Protein AF-A0A920L761-F1 (afdb_monomer)

Sequence (60 aa):
MPDIDIDFDDEGRGKVIDYVIEKYGSKQVAQIITYGKMAAKSSFRDTARVLDLSLSDADF

pLDDT: mean 90.05, std 5.43, range [67.69, 97.06]

Foldseek 3Di:
DDDDDDDDDPVCVVVVLVVCCVVVHVVVDDDDDDDDDCDPLNVQLVVCVVVVHDSVVSRD

Structure (mmCIF, N/CA/C/O backbone):
data_AF-A0A920L761-F1
#
_entry.id   AF-A0A920L761-F1
#
loop_
_atom_site.group_PDB
_atom_site.id
_atom_site.type_symbol
_atom_site.label_atom_id
_atom_site.label_alt_id
_atom_site.label_comp_id
_atom_site.label_asym_id
_atom_site.label_entity_id
_atom_site.label_seq_id
_atom_site.pdbx_PDB_ins_code
_atom_site.Cartn_x
_atom_site.Cartn_y
_atom_site.Cartn_z
_atom_site.occupancy
_atom_site.B_iso_or_equiv
_atom_site.auth_seq_id
_atom_site.auth_comp_id
_atom_site.auth_asym_id
_atom_site.auth_atom_id
_atom_site.pdbx_PDB_model_num
ATOM 1 N N . MET A 1 1 ? 4.318 16.549 18.097 1.00 76.56 1 MET A N 1
ATOM 2 C CA . MET A 1 1 ? 3.478 15.344 18.238 1.00 76.56 1 MET A CA 1
ATOM 3 C C . MET A 1 1 ? 4.394 14.153 18.027 1.00 76.56 1 MET A C 1
ATOM 5 O O . MET A 1 1 ? 5.081 14.176 17.013 1.00 76.56 1 MET A O 1
ATOM 9 N N . PRO A 1 2 ? 4.518 13.225 18.988 1.00 87.94 2 PRO A N 1
ATOM 10 C CA . PRO A 1 2 ? 5.294 12.005 18.785 1.00 87.94 2 PRO A CA 1
ATOM 11 C C . PRO A 1 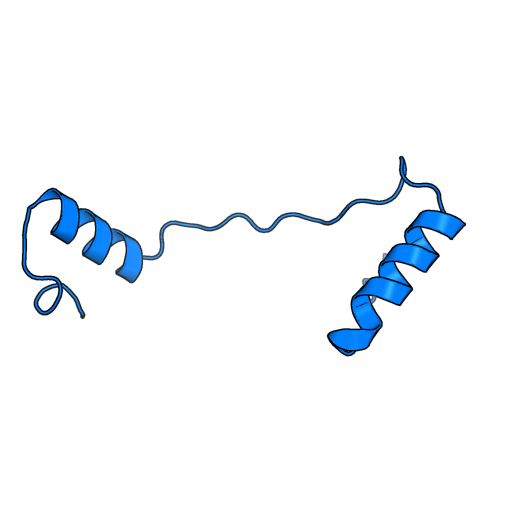2 ? 4.546 11.066 17.829 1.00 87.94 2 PRO A C 1
ATOM 13 O O . PRO A 1 2 ? 3.318 11.006 17.889 1.00 87.94 2 PRO A O 1
ATOM 16 N N . ASP A 1 3 ? 5.281 10.375 16.962 1.00 91.44 3 ASP A N 1
ATOM 17 C CA . ASP A 1 3 ? 4.755 9.321 16.090 1.00 91.44 3 ASP A CA 1
ATOM 18 C C . ASP A 1 3 ? 4.944 7.966 16.783 1.00 91.44 3 ASP A C 1
ATOM 20 O O . ASP A 1 3 ? 5.969 7.757 17.440 1.00 91.44 3 ASP A O 1
ATOM 24 N N . ILE A 1 4 ? 3.939 7.092 16.727 1.00 88.44 4 ILE A N 1
ATOM 25 C CA . ILE A 1 4 ? 3.954 5.791 17.411 1.00 88.44 4 ILE A CA 1
ATOM 26 C C . ILE A 1 4 ? 3.640 4.706 16.389 1.00 88.44 4 ILE A C 1
ATOM 28 O O . ILE A 1 4 ? 2.492 4.562 15.969 1.00 88.44 4 ILE A O 1
ATOM 32 N N . ASP A 1 5 ? 4.655 3.911 16.066 1.00 90.25 5 ASP A N 1
ATOM 33 C CA . ASP A 1 5 ? 4.540 2.738 15.207 1.00 90.25 5 ASP A CA 1
ATOM 34 C C . ASP A 1 5 ? 4.281 1.480 16.046 1.00 90.25 5 ASP A C 1
ATOM 36 O O . ASP A 1 5 ? 4.901 1.272 17.092 1.00 90.25 5 ASP A O 1
ATOM 40 N N . ILE A 1 6 ? 3.347 0.637 15.598 1.00 88.19 6 ILE A N 1
ATOM 41 C CA . ILE A 1 6 ? 3.024 -0.643 16.240 1.00 88.19 6 ILE A CA 1
ATOM 42 C C . ILE A 1 6 ? 3.050 -1.744 15.181 1.00 88.19 6 ILE A C 1
ATOM 44 O O . ILE A 1 6 ? 2.297 -1.687 14.206 1.00 88.19 6 ILE A O 1
ATOM 48 N N . ASP A 1 7 ? 3.870 -2.766 15.415 1.00 88.44 7 ASP A N 1
ATOM 49 C CA . ASP A 1 7 ? 3.921 -3.973 14.596 1.00 88.44 7 ASP A CA 1
ATOM 50 C C . ASP A 1 7 ? 2.843 -4.974 15.038 1.00 88.44 7 ASP A C 1
ATOM 52 O O . ASP A 1 7 ? 2.700 -5.288 16.223 1.00 88.44 7 ASP A O 1
ATOM 56 N N . PHE A 1 8 ? 2.091 -5.507 14.075 1.00 85.19 8 PHE A N 1
ATOM 57 C CA . PHE A 1 8 ? 1.127 -6.586 14.287 1.00 85.19 8 PHE A CA 1
ATOM 58 C C . PHE A 1 8 ? 1.494 -7.775 13.406 1.00 85.19 8 PHE A C 1
ATOM 60 O O . PHE A 1 8 ? 1.957 -7.587 12.285 1.00 85.19 8 PHE A O 1
ATOM 67 N N . ASP A 1 9 ? 1.227 -8.986 13.894 1.00 87.94 9 ASP A N 1
ATOM 68 C CA . ASP A 1 9 ? 1.276 -10.193 13.066 1.00 87.94 9 ASP A CA 1
ATOM 69 C C . ASP A 1 9 ? 0.231 -10.102 11.938 1.00 87.94 9 ASP A C 1
ATOM 71 O O . ASP A 1 9 ? -0.870 -9.576 12.149 1.00 87.94 9 ASP A O 1
ATOM 75 N N . ASP A 1 10 ? 0.554 -10.622 10.755 1.00 82.31 10 ASP A N 1
ATOM 76 C CA . ASP A 1 10 ? -0.275 -10.530 9.551 1.00 82.31 10 ASP A CA 1
ATOM 77 C C . ASP A 1 10 ? -1.674 -11.121 9.786 1.00 82.31 10 ASP A C 1
ATOM 79 O O . ASP A 1 10 ? -2.682 -10.515 9.410 1.00 82.31 10 ASP A O 1
ATOM 83 N N . GLU A 1 11 ? -1.757 -12.258 10.488 1.00 85.88 11 GLU A N 1
ATOM 84 C CA . GLU A 1 11 ? -3.032 -12.904 10.831 1.00 85.88 11 GLU A CA 1
ATOM 85 C C . GLU A 1 11 ? -3.862 -12.086 11.840 1.00 85.88 11 GLU A C 1
ATOM 87 O O . GLU A 1 11 ? -5.097 -12.130 11.843 1.00 85.88 11 GLU A O 1
ATOM 92 N N . GLY A 1 12 ? -3.194 -11.331 12.718 1.00 87.62 12 GLY A N 1
ATOM 93 C CA . GLY A 1 12 ? -3.817 -10.548 13.786 1.00 87.62 12 GLY A CA 1
ATOM 94 C C . GLY A 1 12 ? -4.206 -9.127 13.375 1.00 87.62 12 GLY A C 1
ATOM 95 O O . GLY A 1 12 ? -5.132 -8.553 13.956 1.00 87.62 12 GLY A O 1
ATOM 96 N N . ARG A 1 13 ? -3.541 -8.564 12.360 1.00 91.81 13 ARG A N 1
ATOM 97 C CA . ARG A 1 13 ? -3.669 -7.156 11.957 1.00 91.81 13 ARG A CA 1
ATOM 98 C C . ARG A 1 13 ? -5.099 -6.766 11.594 1.00 91.81 13 ARG A C 1
ATOM 100 O O . ARG A 1 13 ? -5.564 -5.702 11.996 1.00 91.81 13 ARG A O 1
ATOM 107 N N . GLY A 1 14 ? -5.813 -7.638 10.880 1.00 92.00 14 GLY A N 1
ATOM 108 C CA . GLY A 1 14 ? -7.206 -7.396 10.487 1.00 92.00 14 GLY A CA 1
ATOM 109 C C . GLY A 1 14 ? -8.124 -7.163 11.690 1.00 92.00 14 GLY A C 1
ATOM 110 O O . GLY A 1 14 ? -8.841 -6.169 11.730 1.00 92.00 14 GLY A O 1
ATOM 111 N N . LYS A 1 15 ? -8.008 -7.999 12.730 1.00 93.94 15 LYS A N 1
ATOM 112 C CA . LYS A 1 15 ? -8.838 -7.902 13.945 1.00 93.94 15 LYS A CA 1
ATOM 113 C C . LYS A 1 15 ? -8.627 -6.586 14.689 1.00 93.94 15 LYS A C 1
ATOM 115 O O . LYS A 1 15 ? -9.567 -6.029 15.250 1.00 93.94 15 LYS A O 1
ATOM 120 N N . VAL A 1 16 ? -7.391 -6.089 14.707 1.00 92.75 16 VAL A N 1
ATOM 121 C CA . VAL A 1 16 ? -7.067 -4.809 15.345 1.00 92.75 16 VAL A CA 1
ATOM 122 C C . VAL A 1 16 ? -7.651 -3.645 14.547 1.00 92.75 16 VAL A C 1
ATOM 124 O O . VAL A 1 16 ? -8.221 -2.731 15.140 1.00 92.75 16 VAL A O 1
ATOM 127 N N . ILE A 1 17 ? -7.559 -3.692 13.215 1.00 93.12 17 ILE A N 1
ATOM 128 C CA . ILE A 1 17 ? -8.181 -2.693 12.337 1.00 93.12 17 ILE A CA 1
ATOM 129 C C . ILE A 1 17 ? -9.698 -2.665 12.562 1.00 93.12 17 ILE A C 1
ATOM 131 O O . ILE A 1 17 ? -10.253 -1.589 12.779 1.00 93.12 17 ILE A O 1
ATOM 135 N N . ASP A 1 18 ? -10.348 -3.830 12.591 1.00 94.94 18 ASP A N 1
ATOM 136 C CA . ASP A 1 18 ? -11.791 -3.944 12.827 1.00 94.94 18 ASP A CA 1
ATOM 137 C C . ASP A 1 18 ? -12.192 -3.364 14.190 1.00 94.94 18 ASP A C 1
ATOM 139 O O . ASP A 1 18 ? -13.129 -2.570 14.276 1.00 94.94 18 ASP A O 1
ATOM 143 N N . TYR A 1 19 ? -11.428 -3.667 15.245 1.00 95.00 19 TYR A N 1
ATOM 144 C CA . TYR A 1 19 ? -11.636 -3.092 16.577 1.00 95.00 19 TYR A CA 1
ATOM 145 C C . TYR A 1 19 ? -11.547 -1.559 16.576 1.00 95.00 19 TYR A C 1
ATOM 147 O O . TYR A 1 19 ? -12.369 -0.882 17.195 1.00 95.00 19 TYR A O 1
ATOM 155 N N . VAL A 1 20 ? -10.560 -0.984 15.882 1.00 95.50 20 VAL A N 1
ATOM 156 C CA . VAL A 1 20 ? -10.398 0.475 15.781 1.00 95.50 20 VAL A CA 1
ATOM 157 C C . VAL A 1 20 ? -11.566 1.094 15.004 1.00 95.50 20 VAL A C 1
ATOM 159 O O . VAL A 1 20 ? -12.091 2.129 15.419 1.00 95.50 20 VAL A O 1
ATOM 162 N N . ILE A 1 21 ? -12.019 0.452 13.924 1.00 96.25 21 ILE A N 1
ATOM 163 C CA . ILE A 1 21 ? -13.189 0.887 13.147 1.00 96.25 21 ILE A CA 1
ATOM 164 C C . ILE A 1 21 ? -14.455 0.875 14.009 1.00 96.25 21 ILE A C 1
ATOM 166 O O . ILE A 1 21 ? -15.208 1.850 13.989 1.00 96.25 21 ILE A O 1
ATOM 170 N N . GLU A 1 22 ? -14.690 -0.191 14.775 1.00 96.69 22 GLU A N 1
ATOM 171 C CA . GLU A 1 22 ? -15.845 -0.298 15.672 1.00 96.69 22 GLU A CA 1
ATOM 172 C C . GLU A 1 22 ? -15.791 0.764 16.778 1.00 96.69 22 GLU A C 1
ATOM 174 O O . GLU A 1 22 ? -16.782 1.440 17.054 1.00 96.69 22 GLU A O 1
ATOM 179 N N . LYS A 1 23 ? -14.611 0.967 17.371 1.00 97.06 23 LYS A N 1
ATOM 180 C CA . LYS A 1 23 ? -14.415 1.882 18.499 1.00 97.06 23 LYS A CA 1
ATOM 181 C C . LYS A 1 23 ? -14.544 3.359 18.126 1.00 97.06 23 LYS A C 1
ATOM 183 O O . LYS A 1 23 ? -15.070 4.134 18.923 1.00 97.06 23 LYS A O 1
ATOM 188 N N . TYR A 1 24 ? -14.034 3.760 16.961 1.00 96.69 24 TYR A N 1
ATOM 189 C CA . TYR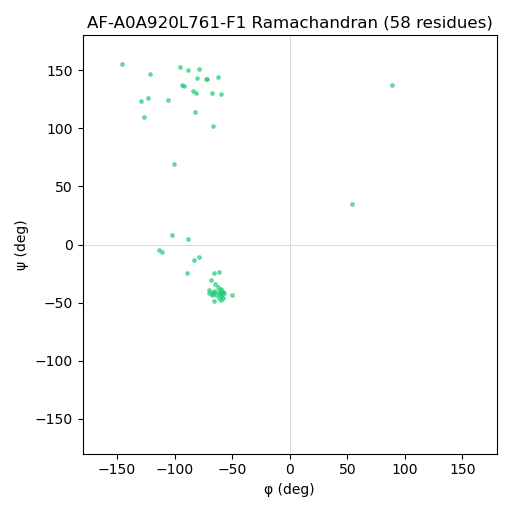 A 1 24 ? -13.953 5.172 16.555 1.00 96.69 24 TYR A CA 1
ATOM 190 C C . TYR A 1 24 ? -14.899 5.544 15.404 1.00 96.69 24 TYR A C 1
ATOM 192 O O . TYR A 1 24 ? -15.061 6.724 15.090 1.00 96.69 24 TYR A O 1
ATOM 200 N N . GLY A 1 25 ? -15.578 4.560 14.816 1.00 95.12 25 GLY A N 1
ATOM 201 C CA . GLY A 1 25 ? -16.555 4.735 13.751 1.00 95.12 25 GLY A CA 1
ATOM 202 C C . GLY A 1 25 ? -15.939 4.713 12.350 1.00 95.12 25 GLY A C 1
ATOM 203 O O . GLY A 1 25 ? -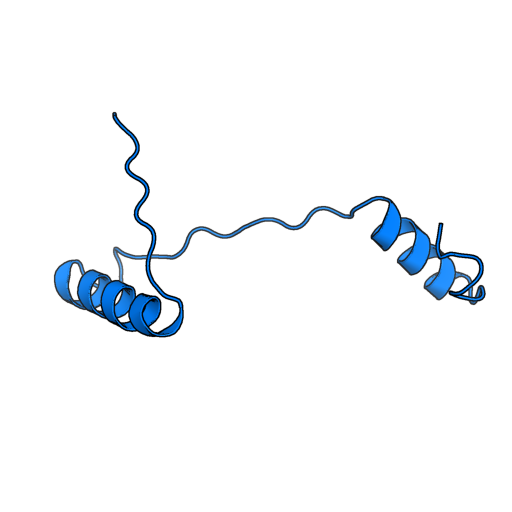14.938 5.365 12.057 1.00 95.12 25 GLY A O 1
ATOM 204 N N . SER A 1 26 ? -16.613 4.024 11.428 1.00 93.94 26 SER A N 1
ATOM 205 C CA . SER A 1 26 ? -16.140 3.796 10.051 1.00 93.94 26 SER A CA 1
ATOM 206 C C . SER A 1 26 ? -15.927 5.058 9.214 1.00 93.94 26 SER A C 1
ATOM 208 O O . SER A 1 26 ? -15.140 5.047 8.276 1.00 93.94 26 SER A O 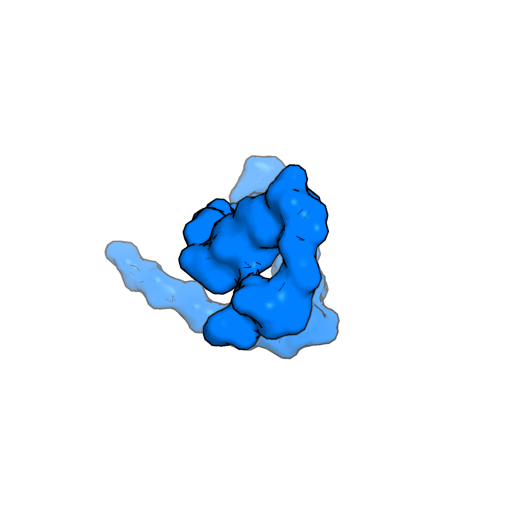1
ATOM 210 N N . LYS A 1 27 ? -16.596 6.168 9.545 1.00 95.94 27 LYS A N 1
ATOM 211 C CA . LYS A 1 27 ? -16.405 7.457 8.857 1.00 95.94 27 LYS A CA 1
ATOM 212 C C . LYS A 1 27 ? -15.152 8.213 9.309 1.00 95.94 27 LYS A C 1
ATOM 214 O O . LYS A 1 27 ? -14.843 9.239 8.713 1.00 95.94 27 LYS A O 1
ATOM 219 N N . GLN A 1 28 ? -14.505 7.780 10.390 1.00 94.38 28 GLN A N 1
ATOM 220 C CA . GLN A 1 28 ? -13.364 8.464 11.010 1.00 94.38 28 GLN A CA 1
ATOM 221 C C . GLN A 1 28 ? -12.058 7.665 10.891 1.00 94.38 28 GLN A C 1
ATOM 223 O O . GLN A 1 28 ? -11.006 8.160 11.283 1.00 94.38 28 GLN A O 1
ATOM 228 N N . VAL A 1 29 ? -12.111 6.446 10.345 1.00 94.81 29 VAL A N 1
ATOM 229 C CA . VAL A 1 29 ? -10.961 5.544 10.215 1.00 94.81 29 VAL A CA 1
ATOM 230 C C . VAL A 1 29 ? -10.775 5.177 8.746 1.00 94.81 29 VAL A C 1
ATOM 232 O O . VAL A 1 29 ? -11.701 4.691 8.102 1.00 94.81 29 VAL A O 1
ATOM 235 N N . ALA A 1 30 ? -9.573 5.398 8.216 1.00 94.31 30 ALA A N 1
ATOM 236 C CA . ALA A 1 30 ? -9.195 5.021 6.859 1.00 94.31 30 ALA A CA 1
ATOM 237 C C . ALA A 1 30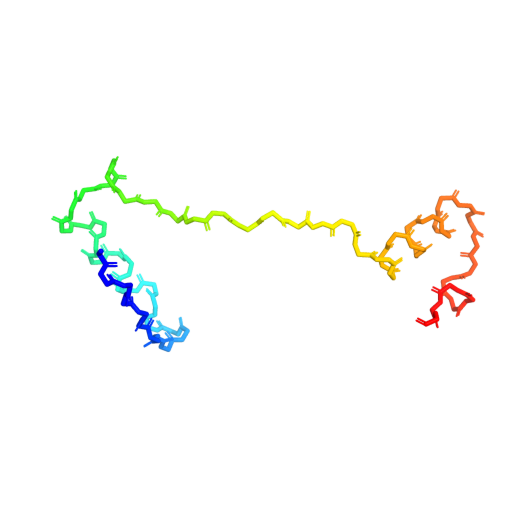 ? -7.721 4.606 6.807 1.00 94.31 30 ALA A C 1
ATOM 239 O O . ALA A 1 30 ? -6.913 5.039 7.627 1.00 94.31 30 ALA A O 1
ATOM 240 N N . GLN A 1 31 ? -7.375 3.779 5.822 1.00 93.31 31 GLN A N 1
ATOM 241 C CA . GLN A 1 31 ? -5.988 3.418 5.541 1.00 93.31 31 GLN A CA 1
ATOM 242 C C . GLN A 1 31 ? -5.307 4.526 4.732 1.00 93.31 31 GLN A C 1
ATOM 244 O O . GLN A 1 31 ? -5.915 5.121 3.839 1.00 93.31 31 GLN A O 1
ATOM 249 N N . ILE A 1 32 ? -4.030 4.772 5.016 1.00 93.31 32 ILE A N 1
ATOM 250 C CA . ILE A 1 32 ? -3.204 5.680 4.218 1.00 93.31 32 ILE A CA 1
ATOM 251 C C . ILE A 1 32 ? -2.707 4.922 2.984 1.00 93.31 32 ILE A C 1
ATOM 253 O O . ILE A 1 32 ? -2.185 3.813 3.090 1.00 93.31 32 ILE A O 1
ATOM 257 N N . ILE A 1 33 ? -2.876 5.515 1.801 1.00 94.31 33 ILE A N 1
ATOM 258 C CA . ILE A 1 33 ? -2.427 4.919 0.539 1.00 94.31 33 ILE A CA 1
ATOM 259 C C . ILE A 1 33 ? -0.920 5.116 0.337 1.00 94.31 33 ILE A C 1
ATOM 261 O O . ILE A 1 33 ? -0.344 6.121 0.750 1.00 94.31 33 ILE A O 1
ATOM 265 N N . THR A 1 34 ? -0.281 4.187 -0.370 1.00 94.44 34 THR A N 1
ATOM 266 C CA . THR A 1 34 ? 1.082 4.357 -0.888 1.00 94.44 34 THR A CA 1
ATOM 267 C C . THR A 1 34 ? 1.031 4.587 -2.394 1.00 94.44 34 THR A C 1
ATOM 269 O O . THR A 1 34 ? 0.490 3.768 -3.136 1.00 94.44 34 THR A O 1
ATOM 272 N N . TYR A 1 35 ? 1.612 5.690 -2.867 1.00 92.50 35 TYR A N 1
ATOM 273 C CA . TYR A 1 35 ? 1.721 5.958 -4.300 1.00 92.50 35 TYR A CA 1
ATOM 274 C C . TYR A 1 35 ? 2.926 5.225 -4.890 1.00 92.50 35 TYR A C 1
ATOM 276 O O . TYR A 1 35 ? 4.076 5.547 -4.583 1.00 92.50 35 TYR A O 1
ATOM 284 N N . GLY A 1 36 ? 2.662 4.256 -5.766 1.00 89.81 36 GLY A N 1
ATOM 285 C CA . GLY A 1 36 ? 3.698 3.622 -6.574 1.00 89.81 36 GLY A CA 1
ATOM 286 C C . GLY A 1 36 ? 4.279 4.612 -7.585 1.00 89.81 36 GLY A C 1
ATOM 287 O O . GLY A 1 36 ? 3.539 5.284 -8.301 1.00 89.81 36 GLY A O 1
ATOM 288 N N . LYS A 1 37 ? 5.609 4.706 -7.652 1.00 89.25 37 LYS A N 1
ATOM 289 C CA . LYS A 1 37 ? 6.314 5.411 -8.731 1.00 89.25 37 LYS A CA 1
ATOM 290 C C . LYS A 1 37 ? 6.725 4.410 -9.802 1.00 89.25 37 LYS A C 1
ATOM 292 O O . LYS A 1 37 ? 6.984 3.248 -9.498 1.00 89.25 37 LYS A O 1
ATOM 297 N N . MET A 1 38 ? 6.856 4.882 -11.037 1.00 88.75 38 MET A N 1
ATOM 298 C CA . MET A 1 38 ? 7.481 4.100 -12.099 1.00 88.75 38 MET A CA 1
ATOM 299 C C . MET A 1 38 ? 8.968 3.902 -11.773 1.00 88.75 38 MET A C 1
ATOM 301 O O . MET A 1 38 ? 9.774 4.823 -11.908 1.00 88.75 38 MET A O 1
ATOM 305 N N . ALA A 1 39 ? 9.324 2.717 -11.278 1.00 90.06 39 ALA A N 1
ATOM 306 C CA . ALA A 1 39 ? 10.701 2.370 -10.955 1.00 90.06 39 ALA A CA 1
ATOM 307 C C . ALA A 1 39 ? 11.499 2.149 -12.245 1.00 90.06 39 ALA A C 1
ATOM 309 O O . ALA A 1 39 ? 10.993 1.548 -13.183 1.00 90.06 39 ALA A O 1
ATOM 310 N N . ALA A 1 40 ? 12.765 2.570 -12.294 1.00 88.75 40 ALA A N 1
ATOM 311 C CA . ALA A 1 40 ? 13.576 2.509 -13.517 1.00 88.75 40 ALA A CA 1
ATOM 312 C C . ALA A 1 40 ? 13.553 1.126 -14.204 1.00 88.75 40 ALA A C 1
ATOM 314 O O . ALA A 1 40 ? 13.346 1.041 -15.413 1.00 88.75 40 ALA A O 1
ATOM 315 N N . LYS A 1 41 ? 13.669 0.043 -13.423 1.00 87.62 41 LYS A N 1
ATOM 316 C CA . LYS A 1 41 ? 13.621 -1.334 -13.934 1.00 87.62 41 LYS A CA 1
ATOM 317 C C . LYS A 1 41 ? 12.246 -1.725 -14.484 1.00 87.62 41 LYS A C 1
ATOM 319 O O . LYS A 1 41 ? 12.172 -2.364 -15.531 1.00 87.62 41 LYS A O 1
ATOM 324 N N . SER A 1 42 ? 11.155 -1.342 -13.812 1.00 88.94 42 SER A N 1
ATOM 325 C CA . SER A 1 42 ? 9.807 -1.602 -14.336 1.00 88.94 42 SER A CA 1
ATOM 326 C C . SER A 1 42 ? 9.553 -0.778 -15.594 1.00 88.94 42 SER A C 1
ATOM 328 O O . SER A 1 42 ? 9.118 -1.336 -16.591 1.00 88.94 42 SER A O 1
ATOM 330 N N . SER A 1 43 ? 9.936 0.501 -15.599 1.00 91.38 43 SER A N 1
ATOM 331 C CA . SER A 1 43 ? 9.799 1.395 -16.753 1.00 91.38 43 SER A CA 1
ATOM 332 C C . SER A 1 43 ? 10.539 0.880 -17.987 1.00 91.38 43 SER A C 1
ATOM 334 O O . SER A 1 43 ? 10.018 0.962 -19.099 1.00 91.38 43 SER A O 1
ATOM 336 N N . PHE A 1 44 ? 11.746 0.335 -17.805 1.00 89.19 44 PHE A N 1
ATOM 337 C CA . PHE A 1 44 ? 12.531 -0.232 -18.900 1.00 89.19 44 PHE A CA 1
ATOM 338 C C . PHE A 1 44 ? 11.853 -1.473 -19.492 1.00 89.19 44 PHE A C 1
ATOM 340 O O . PHE A 1 44 ? 11.645 -1.549 -20.702 1.00 89.19 44 PHE A O 1
ATOM 347 N N . ARG A 1 45 ? 11.423 -2.406 -18.633 1.00 90.00 45 ARG A N 1
ATOM 348 C CA . ARG A 1 45 ? 10.673 -3.599 -19.050 1.00 90.00 45 ARG A CA 1
ATOM 349 C C . ARG A 1 45 ? 9.355 -3.232 -19.732 1.00 90.00 45 ARG A C 1
ATOM 351 O O . ARG A 1 45 ? 9.013 -3.832 -20.743 1.00 90.00 45 ARG A O 1
ATOM 358 N N . ASP A 1 46 ? 8.633 -2.243 -19.214 1.00 91.12 46 ASP A N 1
ATOM 359 C CA . ASP A 1 46 ? 7.369 -1.784 -19.794 1.00 91.12 46 ASP A CA 1
ATOM 360 C C . ASP A 1 46 ? 7.585 -1.175 -21.187 1.00 91.12 46 ASP A C 1
ATOM 362 O O . ASP A 1 46 ? 6.827 -1.466 -22.109 1.00 91.12 46 ASP A O 1
ATOM 366 N N . THR A 1 47 ? 8.667 -0.414 -21.379 1.00 91.50 47 THR A N 1
ATOM 367 C CA . THR A 1 47 ? 9.044 0.124 -22.696 1.00 91.50 47 THR A CA 1
ATOM 368 C C . THR A 1 47 ? 9.439 -0.992 -23.668 1.00 91.50 47 THR A C 1
ATOM 370 O O . THR A 1 47 ? 9.012 -0.978 -24.819 1.00 91.50 47 THR A O 1
ATOM 373 N N . ALA A 1 48 ? 10.194 -1.995 -23.209 1.00 91.81 48 ALA A N 1
ATOM 374 C CA . ALA A 1 48 ? 10.560 -3.154 -24.023 1.00 91.81 48 ALA A CA 1
ATOM 375 C C . ALA A 1 48 ? 9.328 -3.942 -24.501 1.00 91.81 48 ALA A C 1
ATOM 377 O O . ALA A 1 48 ? 9.278 -4.325 -25.667 1.00 91.81 48 ALA A O 1
ATOM 378 N N . ARG A 1 49 ? 8.300 -4.104 -23.649 1.00 91.19 49 ARG A N 1
ATOM 379 C CA . ARG A 1 49 ? 7.020 -4.722 -24.051 1.00 91.19 49 ARG A CA 1
ATOM 380 C C . ARG A 1 49 ? 6.315 -3.937 -25.151 1.00 91.19 49 ARG A C 1
ATOM 382 O O 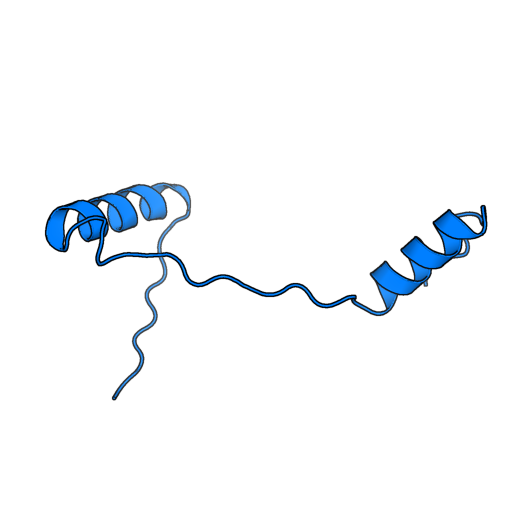. ARG A 1 49 ? 5.772 -4.541 -26.065 1.00 91.19 49 ARG A O 1
ATOM 389 N N . VAL A 1 50 ? 6.305 -2.606 -25.063 1.00 93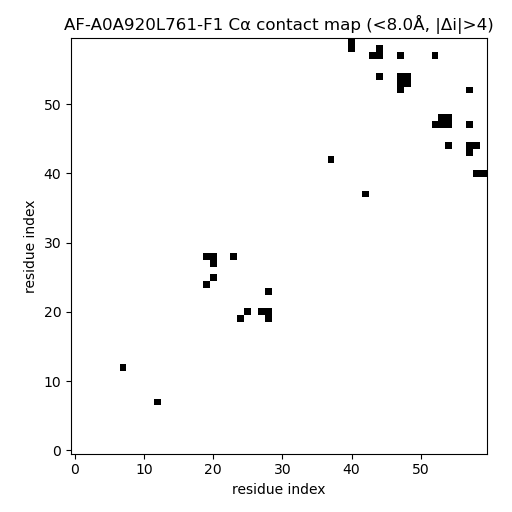.69 50 VAL A N 1
ATOM 390 C CA . VAL A 1 50 ? 5.676 -1.747 -26.083 1.00 93.69 50 VAL A CA 1
ATOM 391 C C . VAL A 1 50 ? 6.397 -1.856 -27.427 1.00 93.69 50 VAL A C 1
ATOM 393 O O . VAL A 1 50 ? 5.759 -1.781 -28.473 1.00 93.69 50 VAL A O 1
ATOM 396 N N . LEU A 1 51 ? 7.717 -2.039 -27.398 1.00 94.00 51 LEU A N 1
ATOM 397 C CA . LEU A 1 51 ? 8.561 -2.151 -28.587 1.00 94.00 51 LEU A CA 1
ATOM 398 C C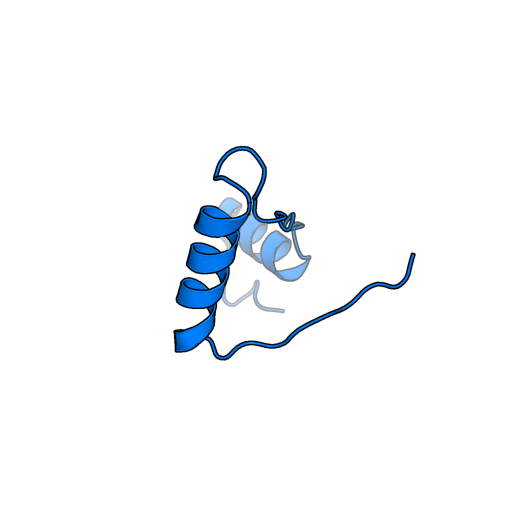 . LEU A 1 51 ? 8.699 -3.591 -29.120 1.00 94.00 51 LEU A C 1
ATOM 400 O O . LEU A 1 51 ? 9.467 -3.798 -30.055 1.00 94.00 51 LEU A O 1
ATOM 404 N N . ASP A 1 52 ? 7.984 -4.561 -28.539 1.00 90.12 52 ASP A N 1
ATOM 405 C CA . ASP A 1 52 ? 8.060 -5.997 -28.866 1.00 90.12 52 ASP A CA 1
ATOM 406 C C . ASP A 1 52 ? 9.491 -6.574 -28.795 1.00 90.12 52 ASP A C 1
ATOM 408 O O . ASP A 1 52 ? 9.903 -7.432 -29.576 1.00 90.12 52 ASP A O 1
ATOM 412 N N . LEU A 1 53 ? 10.284 -6.066 -27.848 1.00 89.38 53 LEU A N 1
ATOM 413 C CA . LEU A 1 53 ? 11.640 -6.539 -27.577 1.00 89.38 53 LEU A CA 1
ATOM 414 C C . LEU A 1 53 ? 11.614 -7.686 -26.560 1.00 89.38 53 LEU A C 1
ATOM 416 O O . LEU A 1 53 ? 10.761 -7.727 -25.668 1.00 89.38 53 LEU A O 1
ATOM 420 N N . SER A 1 54 ? 12.586 -8.600 -26.651 1.00 88.94 54 SER A N 1
ATOM 421 C CA . SER A 1 54 ? 12.697 -9.702 -25.692 1.00 88.94 54 SER A CA 1
ATOM 422 C C . SER A 1 54 ? 12.874 -9.174 -24.269 1.00 88.94 54 SER A C 1
ATOM 424 O O . SER A 1 54 ? 13.765 -8.372 -23.984 1.00 88.94 54 SER A O 1
ATOM 426 N N . LEU A 1 55 ? 12.060 -9.680 -23.340 1.00 85.88 55 LEU A N 1
ATOM 427 C CA . LEU A 1 55 ? 12.170 -9.326 -21.926 1.00 85.88 55 LEU A CA 1
ATOM 428 C C . LEU A 1 55 ? 13.474 -9.812 -21.291 1.00 85.88 55 LEU A C 1
ATOM 430 O O . LEU A 1 55 ? 13.911 -9.196 -20.325 1.00 85.88 55 LEU A O 1
ATOM 434 N N . SER A 1 56 ? 14.099 -10.864 -21.837 1.0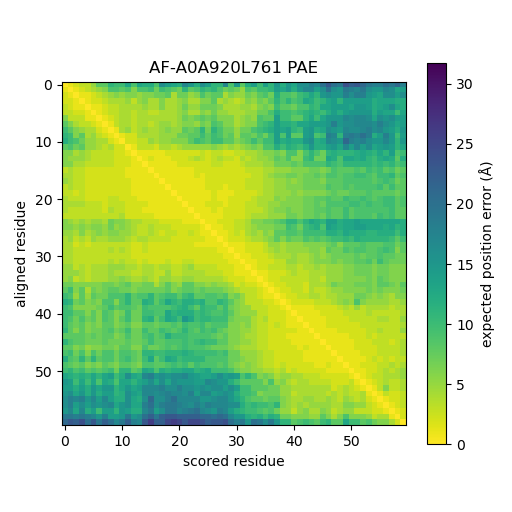0 84.88 56 SER A N 1
ATOM 435 C CA . SER A 1 56 ? 15.431 -11.309 -21.401 1.00 84.88 56 SER A CA 1
ATOM 436 C C . SER A 1 56 ? 16.475 -10.217 -21.589 1.00 84.88 56 SER A C 1
ATOM 438 O O . SER A 1 56 ? 17.333 -10.024 -20.735 1.00 84.88 56 SER A O 1
ATOM 440 N N . ASP A 1 57 ? 16.361 -9.476 -22.687 1.00 77.94 57 ASP A N 1
ATOM 441 C CA . ASP A 1 57 ? 17.323 -8.449 -23.079 1.00 77.94 57 ASP A CA 1
ATOM 442 C C . ASP A 1 57 ? 17.038 -7.131 -22.350 1.00 77.94 57 ASP A C 1
ATOM 444 O O . ASP A 1 57 ? 17.865 -6.225 -22.341 1.00 77.94 57 ASP A O 1
ATOM 448 N N . ALA A 1 58 ? 15.862 -7.036 -21.724 1.00 79.56 58 ALA A N 1
ATOM 449 C CA . ALA A 1 58 ? 15.417 -5.910 -20.921 1.00 79.56 58 ALA A CA 1
ATOM 450 C C . ALA A 1 58 ? 15.522 -6.142 -19.409 1.00 79.56 58 ALA A C 1
ATOM 452 O O . ALA A 1 58 ? 15.041 -5.323 -18.618 1.00 79.56 58 ALA A O 1
ATOM 453 N N . ASP A 1 59 ? 16.146 -7.247 -19.000 1.00 79.19 59 ASP A N 1
ATOM 454 C CA . ASP A 1 59 ? 16.360 -7.601 -17.604 1.00 79.19 59 ASP A CA 1
ATOM 455 C C . ASP A 1 59 ? 17.790 -7.267 -17.152 1.00 79.19 59 ASP A C 1
ATOM 457 O O . ASP A 1 59 ? 18.612 -8.150 -16.913 1.00 79.19 59 ASP A O 1
ATOM 461 N N . PHE A 1 60 ? 18.076 -5.964 -17.061 1.00 67.69 60 PHE A N 1
ATOM 462 C CA . PHE A 1 60 ? 19.307 -5.420 -16.472 1.00 67.69 60 PHE A CA 1
ATOM 463 C C . PHE A 1 60 ? 19.242 -5.350 -14.937 1.00 67.69 60 PHE A C 1
ATOM 465 O O . PHE A 1 60 ? 18.124 -5.227 -14.364 1.00 67.69 60 PHE A O 1
#

Nearest PDB structures (foldseek):
  5fkw-assembly1_A  TM=8.756E-01  e=8.333E-02  Escherichia coli K-12

Radius of gyration: 20.27 Å; Cα contacts (8 Å, |Δi|>4): 21; chains: 1; bounding box: 36×28×48 Å

Solvent-accessible surface area (backbone atoms only — not comparable to full-atom values): 4082 Å² total; per-residue (Å²): 133,89,86,85,89,80,91,66,56,81,89,53,40,60,61,54,53,52,50,50,29,70,74,66,35,68,92,74,53,82,85,86,84,82,87,85,72,86,46,73,67,57,50,46,38,53,51,31,58,77,68,76,44,64,64,78,82,43,65,124

Secondary structure (DSSP, 8-state):
---------HHHHHHHHHHHHHHH-TTT--PPP------HHHHHHHHHHHTT--TTTT--

Mean predicted aligned error: 6.77 Å